Protein AF-A0A1C3F4H6-F1 (afdb_monomer_lite)

Foldseek 3Di:
DQAWFKKWKWFADPVVRDTDIDIDTGHPVVVVVVVVVVVVCLVVVHAPDADPPPRGGTHDIDMDTDDPPPPD

Radius of gyration: 13.85 Å; chains: 1; bounding box: 32×28×37 Å

pLDDT: mean 87.19, std 11.74, range [44.88, 94.88]

Sequence (72 aa):
MRSKQQWEVSAYCPECRQSFPMLISTDNAQLDLYKDYLTKMLMDGRPVSKCEKCGANHEGFVIKPIYTKRSS

Structure (mmCIF, N/CA/C/O backbone):
data_AF-A0A1C3F4H6-F1
#
_entry.id   AF-A0A1C3F4H6-F1
#
loop_
_atom_site.group_PDB
_atom_site.id
_atom_site.type_symbol
_atom_site.label_atom_id
_atom_site.label_alt_id
_atom_site.label_comp_id
_atom_site.label_asym_id
_atom_site.label_entity_id
_atom_site.label_seq_id
_atom_site.pdbx_PDB_ins_code
_atom_site.Cartn_x
_atom_site.Cartn_y
_atom_site.Cartn_z
_atom_site.occupancy
_atom_site.B_iso_or_equiv
_atom_site.auth_seq_id
_atom_site.auth_comp_id
_atom_site.auth_asym_id
_atom_site.auth_atom_id
_atom_site.pdbx_PDB_model_num
ATOM 1 N N . MET A 1 1 ? -15.784 -6.588 21.190 1.00 53.62 1 MET A N 1
ATOM 2 C CA . MET A 1 1 ? -15.805 -6.326 19.732 1.00 53.62 1 MET A CA 1
ATOM 3 C C . MET A 1 1 ? -14.603 -5.458 19.391 1.00 53.62 1 MET A C 1
ATOM 5 O O . MET A 1 1 ? -14.451 -4.422 20.025 1.00 53.62 1 MET A O 1
ATOM 9 N N . ARG A 1 2 ? -13.713 -5.876 18.479 1.00 61.84 2 ARG A N 1
ATOM 10 C CA . ARG A 1 2 ? -12.617 -5.004 18.020 1.00 61.84 2 ARG A CA 1
ATOM 11 C C . ARG A 1 2 ? -13.209 -3.921 17.119 1.00 61.84 2 ARG A C 1
ATOM 13 O O . ARG A 1 2 ? -13.892 -4.250 16.152 1.00 61.84 2 ARG A O 1
ATOM 20 N N . SER A 1 3 ? -13.006 -2.654 17.471 1.00 73.69 3 SER A N 1
ATOM 21 C CA . SER A 1 3 ? -13.477 -1.528 16.662 1.00 73.69 3 SER A CA 1
ATOM 22 C C . SER A 1 3 ? -12.680 -1.489 15.359 1.00 73.69 3 SER A C 1
ATOM 24 O O . SER A 1 3 ? -11.453 -1.404 15.398 1.00 73.69 3 SER A O 1
ATOM 26 N N . LYS A 1 4 ? -13.358 -1.608 14.214 1.00 84.25 4 LYS A N 1
ATOM 27 C CA . LYS A 1 4 ? -12.723 -1.449 12.902 1.00 84.25 4 LYS A CA 1
ATOM 28 C C . LYS A 1 4 ? -12.595 0.041 12.598 1.00 84.25 4 LYS A C 1
ATOM 30 O O . LYS A 1 4 ? -13.575 0.775 12.701 1.00 84.25 4 LYS A O 1
ATOM 35 N N . GLN A 1 5 ? -11.403 0.471 12.203 1.00 89.06 5 GLN A N 1
ATOM 36 C CA . GLN A 1 5 ? -11.123 1.829 11.747 1.00 89.06 5 GLN A CA 1
ATOM 37 C C . GLN A 1 5 ? -11.013 1.840 10.219 1.00 89.06 5 GLN A C 1
ATOM 39 O O . GLN A 1 5 ? -10.610 0.849 9.607 1.00 89.06 5 GLN A O 1
ATOM 44 N N . GLN A 1 6 ? -11.413 2.945 9.589 1.00 92.94 6 GLN A N 1
ATOM 45 C CA . GLN A 1 6 ? -11.189 3.152 8.161 1.00 92.94 6 GLN A CA 1
ATOM 46 C C . GLN A 1 6 ? -9.795 3.730 7.912 1.00 92.94 6 GLN A C 1
ATOM 48 O O . GLN A 1 6 ? -9.360 4.662 8.592 1.00 92.94 6 GLN A O 1
ATOM 53 N N . TRP A 1 7 ? -9.118 3.186 6.908 1.00 92.50 7 TRP A N 1
ATOM 54 C CA . TRP A 1 7 ? -7.782 3.578 6.479 1.00 92.50 7 TRP A CA 1
ATOM 55 C C . TRP A 1 7 ? -7.790 3.831 4.978 1.00 92.50 7 TRP A C 1
ATOM 57 O O . TRP A 1 7 ? -8.434 3.102 4.222 1.00 92.50 7 TRP A O 1
ATOM 67 N N . GLU A 1 8 ? -7.052 4.848 4.551 1.00 94.38 8 GLU A N 1
ATOM 68 C CA . GLU A 1 8 ? -6.743 5.077 3.147 1.00 94.38 8 GLU A CA 1
ATOM 69 C C . GLU A 1 8 ? -5.353 4.514 2.859 1.00 94.38 8 GLU A C 1
ATOM 71 O O . GLU A 1 8 ? -4.378 4.884 3.515 1.00 94.38 8 GLU A O 1
ATOM 76 N N . VAL A 1 9 ? -5.273 3.632 1.869 1.00 93.31 9 VAL A N 1
ATOM 77 C CA . VAL A 1 9 ? -4.040 3.069 1.327 1.00 93.31 9 VAL A CA 1
ATOM 78 C C . VAL A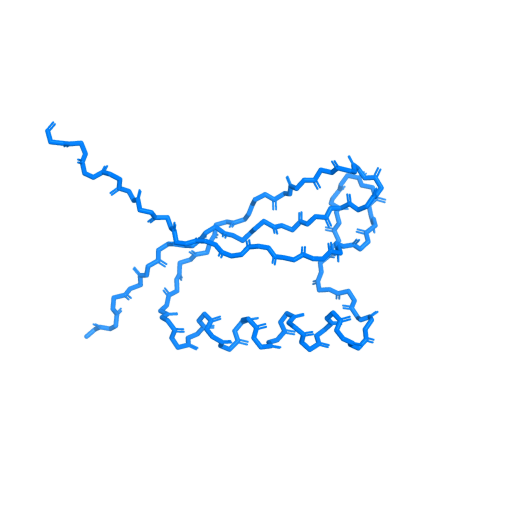 1 9 ? -3.852 3.651 -0.066 1.00 93.31 9 VAL A C 1
ATOM 80 O O . VAL A 1 9 ? -4.556 3.282 -1.000 1.00 93.31 9 VAL A O 1
ATOM 83 N N . SER A 1 10 ? -2.91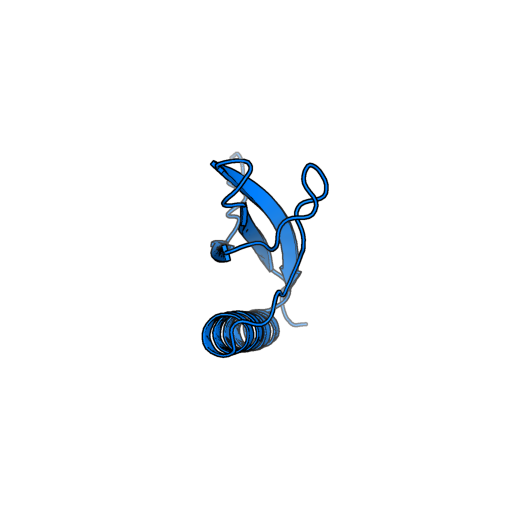6 4.578 -0.210 1.00 93.75 10 SER A N 1
ATOM 84 C CA . SER A 1 10 ? -2.551 5.170 -1.494 1.00 93.75 10 SER A CA 1
ATOM 85 C C . SER A 1 10 ? -1.390 4.404 -2.117 1.00 93.75 10 SER A C 1
ATOM 87 O O . SER A 1 10 ? -0.309 4.364 -1.533 1.00 93.75 10 SER A O 1
ATOM 89 N N . ALA A 1 11 ? -1.605 3.819 -3.294 1.00 93.06 11 ALA A N 1
ATOM 90 C CA . ALA A 1 11 ? -0.576 3.132 -4.074 1.00 93.06 11 ALA A CA 1
ATOM 91 C C . ALA A 1 11 ? -0.060 4.045 -5.194 1.00 93.06 11 ALA A C 1
ATOM 93 O O . ALA A 1 11 ? -0.866 4.607 -5.934 1.00 93.06 11 ALA A O 1
ATOM 94 N N . TYR A 1 12 ? 1.255 4.212 -5.327 1.00 93.00 12 TYR A N 1
A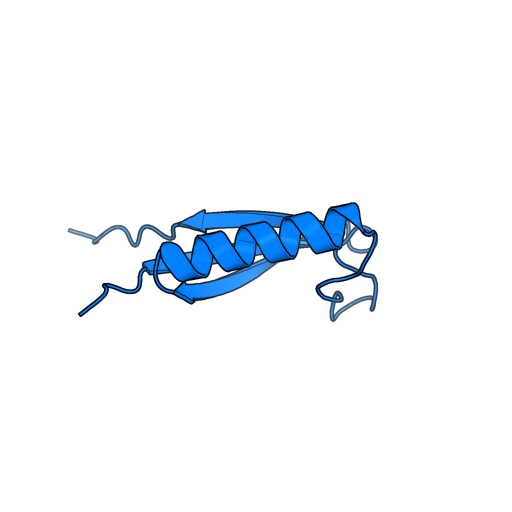TOM 95 C CA . TYR A 1 12 ? 1.835 5.057 -6.374 1.00 93.00 12 TYR A CA 1
ATOM 96 C C . TYR A 1 12 ? 2.133 4.253 -7.642 1.00 93.00 12 TYR A C 1
ATOM 98 O O . TYR A 1 12 ? 2.702 3.166 -7.582 1.00 93.00 12 TYR A O 1
ATOM 106 N N . CYS A 1 13 ? 1.752 4.782 -8.803 1.00 93.62 13 CYS A N 1
ATOM 107 C CA . CYS A 1 13 ? 2.110 4.215 -10.099 1.00 93.62 13 CYS A CA 1
ATOM 108 C C . CYS A 1 13 ? 3.230 5.039 -10.752 1.00 93.62 13 CYS A C 1
ATOM 110 O O . CYS A 1 13 ? 2.999 6.223 -11.022 1.00 93.62 13 CYS A O 1
ATOM 112 N N . PRO A 1 14 ? 4.390 4.439 -11.076 1.00 91.88 14 PRO A N 1
ATOM 113 C CA . PRO A 1 14 ? 5.498 5.158 -11.707 1.00 91.88 14 PRO A CA 1
ATOM 114 C C . PRO A 1 14 ? 5.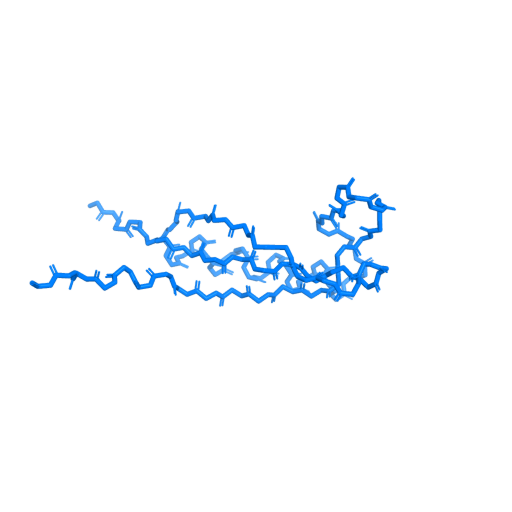168 5.624 -13.133 1.00 91.88 14 PRO A C 1
ATOM 116 O O . PRO A 1 14 ? 5.505 6.749 -13.499 1.00 91.88 14 PRO A O 1
ATOM 119 N N . GLU A 1 15 ? 4.432 4.820 -13.905 1.00 93.81 15 GLU A N 1
ATOM 120 C CA . GLU A 1 15 ? 4.057 5.148 -15.289 1.00 93.81 15 GLU A CA 1
ATOM 121 C C . GLU A 1 15 ? 3.016 6.272 -15.357 1.00 93.81 15 GLU A C 1
ATOM 123 O O . GLU A 1 15 ? 3.152 7.222 -16.126 1.00 93.81 15 GLU A O 1
ATOM 128 N N . CYS A 1 16 ? 1.979 6.211 -14.515 1.00 93.19 16 CYS A N 1
ATOM 129 C CA . CYS A 1 16 ? 0.963 7.265 -14.459 1.00 93.19 16 CYS A CA 1
ATOM 130 C C . CYS A 1 16 ? 1.403 8.486 -13.641 1.00 93.19 16 CYS A C 1
ATOM 132 O O . CYS A 1 16 ? 0.707 9.501 -13.667 1.00 93.19 16 CYS A O 1
ATOM 134 N N . ARG A 1 17 ? 2.502 8.378 -12.878 1.00 93.38 17 ARG A N 1
ATOM 135 C CA . ARG A 1 17 ? 2.975 9.372 -11.897 1.00 93.38 17 ARG A CA 1
ATOM 136 C C . ARG A 1 17 ? 1.860 9.865 -10.973 1.00 93.38 17 ARG A C 1
ATOM 138 O O . ARG A 1 17 ? 1.779 11.044 -10.634 1.00 93.38 17 ARG A O 1
ATOM 145 N N . GLN A 1 18 ? 0.967 8.953 -10.598 1.00 93.31 18 GLN A N 1
ATOM 146 C CA . GLN A 1 18 ? -0.246 9.247 -9.845 1.00 93.31 18 GLN A CA 1
ATOM 147 C C . GLN A 1 18 ? -0.426 8.225 -8.725 1.00 93.31 18 GLN A C 1
ATOM 149 O O . GLN A 1 18 ? -0.124 7.042 -8.896 1.00 93.31 18 GLN A O 1
ATOM 154 N N . SER A 1 19 ? -0.947 8.696 -7.593 1.00 92.56 19 SER A N 1
ATOM 155 C CA . SER A 1 19 ? -1.361 7.843 -6.482 1.00 92.56 19 SER A CA 1
ATOM 156 C C . SER A 1 19 ? -2.835 7.474 -6.601 1.00 92.56 19 SER A C 1
ATOM 158 O O . SER A 1 19 ? -3.680 8.331 -6.868 1.00 92.56 19 SER A O 1
ATOM 160 N N . PHE A 1 20 ? -3.137 6.204 -6.360 1.00 90.69 20 PHE A N 1
ATOM 161 C CA . PHE A 1 20 ? -4.479 5.640 -6.398 1.00 90.69 20 PHE A CA 1
ATOM 162 C C . PHE A 1 20 ? -4.917 5.289 -4.972 1.00 90.69 20 PHE A C 1
ATOM 164 O O . PHE A 1 20 ? -4.338 4.379 -4.369 1.00 90.69 20 PHE A O 1
ATOM 171 N N . PRO A 1 21 ? -5.889 6.021 -4.399 1.00 92.06 21 PRO A N 1
ATOM 172 C CA . PRO A 1 21 ? -6.368 5.758 -3.051 1.00 92.06 21 PRO A CA 1
ATOM 173 C C . PRO A 1 21 ? -7.313 4.553 -3.032 1.00 92.06 21 PRO A C 1
ATOM 175 O O . PRO A 1 21 ? -8.221 4.436 -3.853 1.00 92.06 21 PRO A O 1
ATOM 178 N N . MET A 1 22 ? -7.129 3.682 -2.046 1.00 90.31 22 MET A N 1
ATOM 179 C CA . MET A 1 22 ? -8.007 2.557 -1.739 1.00 90.31 22 MET A CA 1
ATOM 180 C C . MET A 1 22 ? -8.461 2.651 -0.286 1.00 90.31 22 MET A C 1
ATOM 182 O O . MET A 1 22 ? -7.674 2.975 0.602 1.00 90.31 22 MET A O 1
ATOM 186 N N . LEU A 1 23 ? -9.733 2.356 -0.032 1.00 92.00 23 LEU A N 1
ATOM 187 C CA . LEU A 1 23 ? -10.316 2.407 1.305 1.00 92.00 23 LEU A CA 1
ATOM 188 C C . LEU A 1 23 ? -10.405 1.001 1.885 1.00 92.00 23 LEU A C 1
ATOM 190 O O . LEU A 1 23 ? -11.012 0.118 1.282 1.00 92.00 23 LEU A O 1
ATOM 194 N N . ILE A 1 24 ? -9.848 0.804 3.078 1.00 91.50 24 ILE A N 1
ATOM 195 C CA . ILE A 1 24 ? -9.970 -0.453 3.820 1.00 91.50 24 ILE A CA 1
ATOM 196 C C . ILE A 1 24 ? -10.550 -0.194 5.210 1.00 91.50 24 ILE A C 1
ATOM 198 O O . ILE A 1 24 ? -10.303 0.845 5.821 1.00 91.50 24 ILE A O 1
ATOM 202 N N . SER A 1 25 ? -11.334 -1.142 5.724 1.00 93.12 25 SER A N 1
ATOM 203 C CA . SER A 1 25 ? -11.872 -1.096 7.087 1.00 93.12 25 SER A CA 1
ATOM 204 C C . SER A 1 25 ? -11.364 -2.296 7.871 1.00 93.12 25 SER A C 1
ATOM 206 O O . SER A 1 25 ? -11.744 -3.436 7.598 1.00 93.12 25 SER A O 1
ATOM 208 N N . THR A 1 26 ? -10.477 -2.041 8.828 1.00 92.06 26 THR A N 1
ATOM 209 C CA . THR A 1 26 ? -9.751 -3.087 9.551 1.00 92.06 26 THR A CA 1
ATOM 210 C C . THR A 1 26 ? -9.390 -2.649 10.970 1.00 92.06 26 THR A C 1
ATOM 212 O O . THR A 1 26 ? -9.454 -1.463 11.299 1.00 92.06 26 THR A O 1
ATOM 215 N N . ASP A 1 27 ? -9.042 -3.606 11.830 1.00 92.38 27 ASP A N 1
ATOM 216 C CA . ASP A 1 27 ? -8.429 -3.314 13.129 1.00 92.38 27 ASP A CA 1
ATOM 217 C C . ASP A 1 27 ? -6.911 -3.069 12.994 1.00 92.38 27 ASP A C 1
ATOM 219 O O . ASP A 1 27 ? -6.313 -3.368 11.957 1.00 92.38 27 ASP A O 1
ATOM 223 N N . ASN A 1 28 ? -6.290 -2.512 14.041 1.00 90.00 28 ASN A N 1
ATOM 224 C CA . ASN A 1 28 ? -4.857 -2.187 14.036 1.00 90.00 28 ASN A CA 1
ATOM 225 C C . ASN A 1 28 ? -3.965 -3.423 13.868 1.00 90.00 28 ASN A C 1
ATOM 227 O O . ASN A 1 28 ? -2.963 -3.349 13.170 1.00 90.00 28 ASN A O 1
ATOM 231 N N . ALA A 1 29 ? -4.338 -4.566 14.450 1.00 92.12 29 ALA A N 1
ATOM 232 C CA . ALA A 1 29 ? -3.522 -5.776 14.371 1.00 92.12 29 ALA A CA 1
ATOM 233 C C . ALA A 1 29 ? -3.456 -6.311 12.933 1.00 92.12 29 ALA A C 1
ATOM 235 O O . ALA A 1 29 ? -2.391 -6.668 12.440 1.00 92.12 29 ALA A O 1
ATOM 236 N N . GLN A 1 30 ? -4.590 -6.329 12.233 1.00 92.62 30 GLN A N 1
ATOM 237 C CA . GLN A 1 30 ? -4.643 -6.675 10.815 1.00 92.62 30 GLN A CA 1
ATOM 238 C C . GLN A 1 30 ? -3.969 -5.615 9.934 1.00 92.62 30 GLN A C 1
ATOM 240 O O . GLN A 1 30 ? -3.361 -5.967 8.925 1.00 92.62 30 GLN A O 1
ATOM 245 N N . LEU A 1 31 ? -4.041 -4.334 10.312 1.00 92.50 31 LEU A N 1
ATOM 246 C CA . LEU A 1 31 ? -3.333 -3.270 9.602 1.00 92.50 31 LEU A CA 1
ATOM 247 C C . LEU A 1 31 ? -1.814 -3.450 9.676 1.00 92.50 31 LEU A C 1
ATOM 249 O O . LEU A 1 31 ? -1.134 -3.246 8.675 1.00 92.50 31 LEU A O 1
ATOM 253 N N . ASP A 1 32 ? -1.284 -3.826 10.836 1.00 93.31 32 ASP A N 1
ATOM 254 C CA . ASP A 1 32 ? 0.154 -4.017 11.014 1.00 93.31 32 ASP A CA 1
ATOM 255 C C . ASP A 1 32 ? 0.654 -5.225 10.212 1.00 93.31 32 ASP A C 1
ATOM 257 O O . ASP A 1 32 ? 1.620 -5.095 9.465 1.00 93.31 32 ASP A O 1
ATOM 261 N N . LEU A 1 33 ? -0.096 -6.335 10.202 1.00 94.88 33 LEU A N 1
ATOM 262 C CA . LEU A 1 33 ? 0.184 -7.460 9.297 1.00 94.88 33 LEU A CA 1
ATOM 263 C C . LEU A 1 33 ? 0.164 -7.041 7.819 1.00 94.88 33 LEU A C 1
ATOM 265 O O . LEU A 1 33 ? 0.974 -7.512 7.020 1.00 94.88 33 LEU A O 1
ATOM 269 N N . TYR A 1 34 ? -0.758 -6.153 7.442 1.00 92.75 34 TYR A N 1
ATOM 270 C CA . TYR A 1 34 ? -0.836 -5.640 6.080 1.00 92.75 34 TYR A CA 1
ATOM 271 C C . TYR A 1 34 ? 0.367 -4.750 5.731 1.00 92.75 34 TYR A C 1
ATOM 273 O O . TYR A 1 34 ? 0.933 -4.897 4.649 1.00 92.75 34 TYR A O 1
ATOM 281 N N . LYS A 1 35 ? 0.816 -3.879 6.645 1.00 92.56 35 LYS A N 1
ATOM 282 C CA . LYS A 1 35 ? 2.042 -3.077 6.470 1.00 92.56 35 LYS A CA 1
ATOM 283 C C . LYS A 1 35 ? 3.276 -3.958 6.306 1.00 92.56 35 LYS A C 1
ATOM 285 O O . LYS A 1 35 ? 4.076 -3.700 5.406 1.00 92.56 35 LYS A O 1
ATOM 290 N N . ASP A 1 36 ? 3.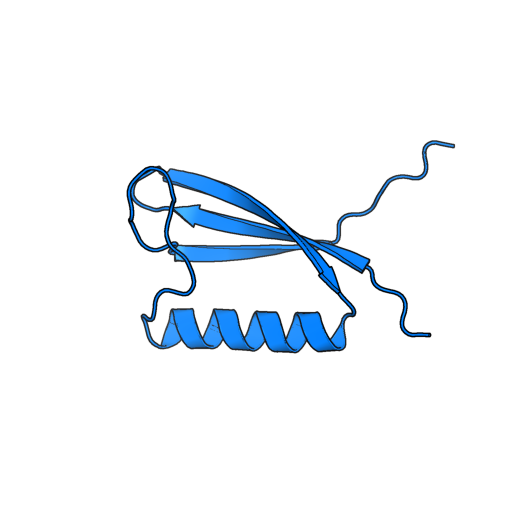415 -4.992 7.132 1.00 94.69 36 ASP A N 1
ATOM 291 C CA . ASP A 1 36 ? 4.544 -5.923 7.068 1.00 94.69 36 ASP A CA 1
ATOM 292 C C . ASP A 1 36 ? 4.559 -6.670 5.733 1.00 94.69 36 ASP A C 1
ATOM 294 O O . ASP A 1 36 ? 5.598 -6.772 5.078 1.00 94.69 36 ASP A O 1
ATOM 298 N N . TYR A 1 37 ? 3.388 -7.125 5.280 1.00 92.50 37 TYR A N 1
ATOM 299 C CA . TYR A 1 37 ? 3.228 -7.749 3.971 1.00 92.50 37 TYR A CA 1
ATOM 300 C C . TYR A 1 37 ? 3.637 -6.807 2.829 1.00 92.50 37 TYR A C 1
ATOM 302 O O . TYR A 1 37 ? 4.449 -7.190 1.987 1.00 92.50 37 TYR A O 1
ATOM 310 N N . LEU A 1 38 ? 3.125 -5.570 2.810 1.00 91.38 38 LEU A N 1
ATOM 311 C CA . LEU A 1 38 ? 3.475 -4.579 1.787 1.00 91.38 38 LEU A CA 1
ATOM 312 C C . LEU A 1 38 ? 4.974 -4.280 1.776 1.00 91.38 38 LEU A C 1
ATOM 314 O O . LEU A 1 38 ? 5.590 -4.256 0.712 1.00 91.38 38 LEU A O 1
ATOM 318 N N . THR A 1 39 ? 5.560 -4.090 2.957 1.00 91.44 39 THR A N 1
ATOM 319 C CA . THR A 1 39 ? 6.989 -3.806 3.117 1.00 91.44 39 THR A CA 1
ATOM 320 C C . THR A 1 39 ? 7.828 -4.956 2.577 1.00 91.44 39 THR A C 1
ATOM 322 O O . THR A 1 39 ? 8.726 -4.732 1.770 1.00 91.44 39 THR A O 1
ATOM 325 N N . LYS A 1 40 ? 7.492 -6.198 2.943 1.00 93.38 40 LYS A N 1
ATOM 326 C CA . LYS A 1 40 ? 8.195 -7.386 2.453 1.00 93.38 40 LYS A CA 1
ATOM 327 C C . LYS A 1 40 ? 8.112 -7.516 0.934 1.00 93.38 40 LYS A C 1
ATOM 329 O O . LYS A 1 40 ? 9.123 -7.761 0.291 1.00 93.38 40 LYS A O 1
ATOM 334 N N . MET A 1 41 ? 6.931 -7.311 0.355 1.00 91.75 41 MET A N 1
ATOM 335 C CA . MET A 1 41 ? 6.750 -7.399 -1.095 1.00 91.75 41 MET A CA 1
ATOM 336 C C . MET A 1 41 ? 7.559 -6.325 -1.833 1.00 91.75 41 MET A C 1
ATOM 338 O O . MET A 1 41 ? 8.196 -6.639 -2.835 1.00 91.75 41 MET A O 1
ATOM 342 N N . LEU A 1 42 ? 7.614 -5.096 -1.305 1.00 87.31 42 LEU A N 1
ATOM 343 C CA . LEU A 1 42 ? 8.469 -4.037 -1.849 1.00 87.31 42 LEU A CA 1
ATOM 344 C C . LEU A 1 42 ? 9.962 -4.389 -1.757 1.00 87.31 42 LEU A C 1
ATOM 346 O O . LEU A 1 42 ? 10.684 -4.195 -2.731 1.00 87.31 42 LEU A O 1
ATOM 350 N N . MET A 1 43 ? 10.422 -4.933 -0.625 1.00 88.94 43 MET A N 1
ATOM 351 C CA . MET A 1 43 ? 11.821 -5.353 -0.451 1.00 88.94 43 MET A CA 1
ATOM 352 C C . MET A 1 43 ? 12.205 -6.518 -1.369 1.00 88.94 43 MET A C 1
ATOM 354 O O . MET A 1 43 ? 13.300 -6.525 -1.923 1.00 88.94 43 MET A O 1
ATOM 358 N N . ASP A 1 44 ? 11.292 -7.468 -1.574 1.00 91.31 44 ASP A N 1
ATOM 359 C CA . ASP A 1 44 ? 11.487 -8.619 -2.459 1.00 91.31 44 ASP A CA 1
ATOM 360 C C . ASP A 1 44 ? 11.341 -8.251 -3.954 1.00 91.31 44 ASP A C 1
ATOM 362 O O . ASP A 1 44 ? 11.443 -9.128 -4.816 1.00 91.31 44 ASP A O 1
ATOM 366 N N . GLY A 1 45 ? 11.051 -6.984 -4.285 1.00 86.12 45 GLY A N 1
ATOM 367 C CA . GLY A 1 45 ? 10.784 -6.532 -5.656 1.00 86.12 45 GLY A CA 1
ATOM 368 C C . GLY A 1 45 ? 9.533 -7.167 -6.273 1.00 86.12 45 GLY A C 1
ATOM 369 O O . GLY A 1 45 ? 9.405 -7.258 -7.495 1.00 86.12 45 GLY A O 1
ATOM 370 N N . ARG A 1 46 ? 8.612 -7.658 -5.436 1.00 87.56 46 ARG A N 1
ATOM 371 C CA . ARG A 1 46 ? 7.393 -8.346 -5.859 1.00 87.56 46 ARG A CA 1
ATOM 372 C C . ARG A 1 46 ? 6.225 -7.366 -5.924 1.00 87.56 46 ARG A C 1
ATOM 374 O O . ARG A 1 46 ? 5.941 -6.675 -4.945 1.00 87.56 46 ARG A O 1
ATOM 381 N N . PRO A 1 47 ? 5.481 -7.331 -7.038 1.00 84.44 47 PRO A N 1
ATOM 382 C CA . PRO A 1 47 ? 4.346 -6.435 -7.148 1.00 84.44 47 PRO A CA 1
ATOM 383 C C . PRO A 1 47 ? 3.198 -6.890 -6.251 1.00 84.44 47 PRO A C 1
ATOM 385 O O . PRO A 1 47 ? 2.778 -8.045 -6.295 1.00 84.44 47 PRO A O 1
ATOM 388 N N . VAL A 1 48 ? 2.661 -5.962 -5.461 1.00 86.69 48 VAL A N 1
ATOM 389 C CA . VAL A 1 48 ? 1.458 -6.209 -4.650 1.00 86.69 48 VAL A CA 1
ATOM 390 C C . VAL A 1 48 ? 0.188 -5.972 -5.461 1.00 86.69 48 VAL A C 1
ATOM 392 O O . VAL A 1 48 ? -0.801 -6.682 -5.314 1.00 86.69 48 VAL A O 1
ATOM 395 N N . SER A 1 49 ? 0.199 -4.935 -6.295 1.00 88.12 49 SER A N 1
ATOM 396 C CA . SER A 1 49 ? -0.945 -4.517 -7.098 1.00 88.12 49 SER A CA 1
ATOM 397 C C . SER A 1 49 ? -0.469 -3.879 -8.398 1.00 88.12 49 SER A C 1
ATOM 399 O O . SER A 1 49 ? 0.682 -3.446 -8.510 1.00 88.12 49 SER A O 1
ATOM 401 N N . LYS A 1 50 ? -1.367 -3.839 -9.381 1.00 91.06 50 LYS A N 1
ATOM 402 C CA . LYS A 1 50 ? -1.134 -3.226 -10.688 1.00 91.06 50 LYS A CA 1
ATOM 403 C C . LYS A 1 50 ? -2.060 -2.038 -10.877 1.00 91.06 50 LYS A C 1
ATOM 405 O O . LYS A 1 50 ? -3.191 -2.048 -10.395 1.00 91.06 50 LYS A O 1
ATOM 410 N N . CYS A 1 51 ? -1.583 -1.034 -11.595 1.00 90.88 51 CYS A N 1
ATOM 411 C CA . CYS A 1 51 ? -2.399 0.088 -12.017 1.00 90.88 51 CYS A CA 1
ATOM 412 C C . CYS A 1 51 ? -3.384 -0.372 -13.095 1.00 90.88 51 CYS A C 1
ATOM 414 O O . CYS A 1 51 ? -2.973 -0.895 -14.129 1.00 90.88 51 CYS A O 1
ATOM 416 N N . GLU A 1 52 ? -4.677 -0.132 -12.892 1.00 90.44 52 GLU A N 1
ATOM 417 C CA . GLU A 1 52 ? -5.715 -0.512 -13.861 1.00 90.44 52 GLU A CA 1
ATOM 418 C C . GLU A 1 52 ? -5.606 0.256 -15.187 1.00 90.44 52 GLU A 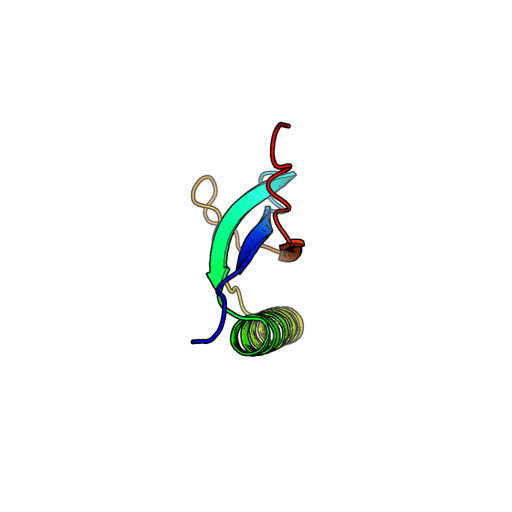C 1
ATOM 420 O O . GLU A 1 52 ? -6.061 -0.225 -16.219 1.00 90.44 52 GLU A O 1
ATOM 425 N N . LYS A 1 53 ? -4.979 1.441 -15.179 1.00 91.00 53 LYS A N 1
ATOM 426 C CA . LYS A 1 53 ? -4.846 2.286 -16.375 1.00 91.00 53 LYS A CA 1
ATOM 427 C C . LYS A 1 53 ? -3.725 1.840 -17.310 1.00 91.00 53 LYS A C 1
ATOM 429 O O . LYS A 1 53 ? -3.908 1.855 -18.520 1.00 91.00 53 LYS A O 1
ATOM 434 N N . CYS A 1 54 ? -2.555 1.512 -16.764 1.00 93.06 54 CYS A N 1
ATOM 435 C CA . CYS A 1 54 ? -1.350 1.240 -17.558 1.00 93.06 54 CYS A CA 1
ATOM 436 C C . CYS A 1 54 ? -0.782 -0.173 -17.365 1.00 93.06 54 CYS A C 1
ATOM 438 O O . CYS A 1 54 ? 0.165 -0.547 -18.048 1.00 93.06 54 CYS A O 1
ATOM 440 N N . GLY A 1 55 ? -1.317 -0.962 -16.428 1.00 91.38 55 GLY A N 1
ATOM 441 C CA . GLY A 1 55 ? -0.846 -2.316 -16.128 1.00 91.38 55 GLY A CA 1
ATOM 442 C C . GLY A 1 55 ? 0.484 -2.393 -15.370 1.00 91.38 55 GLY A C 1
ATOM 443 O O . GLY A 1 55 ? 0.888 -3.493 -14.986 1.00 91.38 55 GLY A O 1
ATOM 444 N N . ALA A 1 56 ? 1.150 -1.259 -15.128 1.00 91.38 56 ALA A N 1
ATOM 445 C CA . ALA A 1 56 ? 2.398 -1.200 -14.379 1.00 91.38 56 ALA A CA 1
ATOM 446 C C . ALA A 1 56 ? 2.193 -1.577 -12.910 1.00 91.38 56 ALA A C 1
ATOM 448 O O . ALA A 1 56 ? 1.117 -1.385 -12.337 1.00 91.38 56 ALA A O 1
ATOM 449 N N . ASN A 1 57 ? 3.245 -2.099 -12.290 1.00 92.19 57 ASN A N 1
ATOM 450 C CA . ASN A 1 57 ? 3.236 -2.423 -10.872 1.00 92.19 57 ASN A CA 1
ATOM 451 C C . ASN A 1 57 ? 3.260 -1.135 -10.040 1.00 92.19 57 ASN A C 1
ATOM 453 O O . ASN A 1 57 ? 3.955 -0.183 -10.391 1.00 92.19 57 ASN A O 1
ATOM 457 N N . HIS A 1 58 ? 2.507 -1.100 -8.942 1.00 90.81 58 HIS A N 1
ATOM 458 C CA . HIS A 1 58 ? 2.603 0.017 -8.007 1.00 90.81 58 HIS A CA 1
ATOM 459 C C . HIS A 1 58 ? 3.908 -0.048 -7.202 1.00 90.81 58 HIS A C 1
ATOM 461 O O . HIS A 1 58 ? 4.280 -1.110 -6.699 1.00 90.81 58 HIS A O 1
ATOM 467 N N . GLU A 1 59 ? 4.560 1.102 -7.046 1.00 86.69 59 GLU A N 1
ATOM 468 C CA . GLU A 1 59 ? 5.825 1.280 -6.335 1.00 86.69 59 GLU A CA 1
ATOM 469 C C . GLU A 1 59 ? 5.609 2.223 -5.150 1.00 86.69 59 GLU A C 1
ATOM 471 O O . GLU A 1 59 ? 5.612 3.444 -5.281 1.00 86.69 59 GLU A O 1
ATOM 476 N N . GLY A 1 60 ? 5.389 1.644 -3.972 1.00 85.25 60 GLY A N 1
ATOM 477 C CA . GLY A 1 60 ? 5.187 2.392 -2.735 1.00 85.25 60 GLY A CA 1
ATOM 478 C C . GLY A 1 60 ? 3.721 2.529 -2.331 1.00 85.25 60 GLY A C 1
ATOM 479 O O . GLY A 1 60 ? 2.817 2.722 -3.149 1.00 85.25 60 GLY A O 1
ATOM 480 N N . PHE A 1 61 ? 3.506 2.426 -1.021 1.00 91.69 61 PHE A N 1
ATOM 481 C CA . PHE A 1 61 ? 2.196 2.502 -0.390 1.00 91.69 61 PHE A CA 1
ATOM 482 C C . PHE A 1 61 ? 2.254 3.473 0.783 1.00 91.69 61 PHE A C 1
ATOM 484 O O . PHE A 1 61 ? 3.126 3.371 1.643 1.00 91.69 61 PHE A O 1
ATOM 491 N N . VAL A 1 62 ? 1.300 4.396 0.836 1.00 92.19 62 VAL A N 1
ATOM 492 C CA . VAL A 1 62 ? 1.101 5.295 1.974 1.00 92.19 62 VAL A CA 1
ATOM 493 C C . VAL A 1 62 ? -0.203 4.913 2.647 1.00 92.19 62 VAL A C 1
ATOM 495 O O . VAL A 1 62 ? -1.256 4.940 2.015 1.00 92.19 62 VAL A O 1
ATOM 498 N N . ILE A 1 63 ? -0.139 4.571 3.930 1.00 93.25 63 ILE A N 1
ATOM 499 C CA . ILE A 1 63 ? -1.317 4.227 4.725 1.00 93.25 63 ILE A CA 1
ATOM 500 C C . ILE A 1 63 ? -1.572 5.344 5.725 1.00 93.25 63 ILE A C 1
ATOM 502 O O . ILE A 1 63 ? -0.697 5.663 6.530 1.00 93.25 63 ILE A O 1
ATOM 506 N N . LYS A 1 64 ? -2.779 5.907 5.711 1.00 91.62 64 LYS A N 1
ATOM 507 C CA . LYS A 1 64 ? -3.201 6.910 6.692 1.00 91.62 64 LYS A CA 1
ATOM 508 C C . LYS A 1 64 ? -4.581 6.580 7.269 1.00 91.62 64 LYS A C 1
ATOM 510 O O . LYS A 1 64 ? -5.450 6.090 6.545 1.00 91.62 64 LYS A O 1
ATOM 515 N N . PRO A 1 65 ? -4.805 6.840 8.564 1.00 91.12 65 PRO A N 1
ATOM 516 C CA . PRO A 1 65 ? -6.128 6.717 9.158 1.00 91.12 65 PRO A CA 1
ATOM 517 C C . PRO A 1 65 ? -7.074 7.759 8.561 1.00 91.12 65 PRO A C 1
ATOM 519 O O . PRO A 1 65 ? -6.702 8.919 8.367 1.00 91.12 65 PRO A O 1
ATOM 522 N N . ILE A 1 66 ? -8.318 7.357 8.312 1.00 89.38 66 ILE A N 1
ATOM 523 C CA . ILE A 1 66 ? -9.380 8.280 7.922 1.00 89.38 66 ILE A CA 1
ATOM 524 C C . ILE A 1 66 ? -10.074 8.723 9.194 1.00 89.38 66 ILE A C 1
ATOM 526 O O . ILE A 1 66 ? -10.864 7.995 9.795 1.00 89.38 66 ILE A O 1
ATOM 530 N N . TYR A 1 67 ? -9.763 9.941 9.613 1.00 78.44 67 TYR A N 1
ATOM 531 C CA . TYR A 1 67 ? -10.532 10.606 10.646 1.00 78.44 67 TYR A CA 1
ATOM 532 C C . TYR A 1 67 ? -11.748 11.235 9.978 1.00 78.44 67 TYR A C 1
ATOM 534 O O . TYR A 1 67 ? -11.655 12.307 9.379 1.00 78.44 67 TYR A O 1
ATOM 542 N N . THR A 1 68 ? -12.905 10.579 10.065 1.00 60.78 68 THR A N 1
ATOM 543 C CA . THR A 1 68 ? -14.167 11.273 9.809 1.00 60.78 68 THR A CA 1
ATOM 544 C C . THR A 1 68 ? -14.279 12.363 10.868 1.00 60.78 68 THR A C 1
ATOM 546 O O . THR A 1 68 ? -14.519 12.060 12.041 1.00 60.78 68 THR A O 1
ATOM 549 N N . LYS A 1 69 ? -14.062 13.630 10.493 1.00 52.66 69 LYS A N 1
ATOM 550 C CA . LYS A 1 69 ? -14.494 14.744 11.339 1.00 52.66 69 LYS A CA 1
ATOM 551 C C . LYS A 1 69 ? -15.982 14.511 11.594 1.00 52.66 69 LYS A C 1
ATOM 553 O O . LYS A 1 69 ? -16.762 14.494 10.646 1.00 52.66 69 LYS A O 1
ATOM 558 N N . ARG A 1 70 ? -16.371 14.279 12.852 1.00 50.03 70 ARG A N 1
ATOM 559 C CA . ARG A 1 70 ? -17.763 14.496 13.245 1.00 50.03 70 ARG A CA 1
ATOM 560 C C . ARG A 1 70 ? -18.008 15.973 12.972 1.00 50.03 70 ARG A C 1
ATOM 562 O O . ARG A 1 70 ? -17.413 16.811 13.643 1.00 50.03 70 ARG A O 1
ATOM 569 N N . SER A 1 71 ? -18.765 16.279 11.927 1.00 49.88 71 SER A N 1
ATOM 570 C CA . SER A 1 71 ? -19.360 17.599 11.780 1.00 49.88 71 SER A CA 1
ATOM 571 C C . SER A 1 71 ? -20.250 17.791 13.007 1.00 49.88 71 SER A C 1
ATOM 573 O O . SER A 1 71 ? -21.233 17.063 13.154 1.00 49.88 71 SER A O 1
ATOM 575 N N . SER A 1 72 ? -19.805 18.638 13.937 1.00 44.88 72 SER A N 1
ATOM 576 C CA . SER A 1 72 ? -20.620 19.133 15.050 1.00 44.88 72 SER A CA 1
ATOM 577 C C . SER A 1 72 ? -21.730 20.039 14.541 1.00 44.88 72 SER A C 1
ATOM 579 O O . SER A 1 72 ? -21.504 20.695 13.498 1.00 44.88 72 SER A O 1
#

Secondary structure (DSSP, 8-state):
-PPPEEEEEEEEETTTTEEEEEEEEE-HHHHHHHHHHHHHHHHTT--S-B-TTT-PBP--EEEEE-------